Protein AF-A0A499UWU7-F1 (afdb_monomer_lite)

Foldseek 3Di:
DVVVCVVQVQQEEFEADDPVCVVVCVCPDPSHHYHYDVDGVRSVVVQVVVCVVPVGHYHYDYDPDDDNDPCPVPDDDPDDDDDD

Secondary structure (DSSP, 8-state):
-HHHHHHTT--EEEEE--TTTGGGGTT--TT-EEEE-SSHHHHHHHHHHHHHHHTS--EEEE--SS-----TTS---SS-----

Radius of gyration: 15.0 Å; chains: 1; bounding box: 30×26×45 Å

Structure (mmCIF, N/CA/C/O backbone):
data_AF-A0A499UWU7-F1
#
_entry.id   AF-A0A499UWU7-F1
#
loop_
_atom_site.group_PDB
_atom_site.id
_atom_site.type_symbol
_atom_site.label_atom_id
_atom_site.label_alt_id
_atom_site.label_comp_id
_atom_site.label_asym_id
_atom_site.label_entity_id
_atom_site.label_seq_id
_atom_site.pdbx_PDB_ins_code
_atom_site.Cartn_x
_atom_site.Cartn_y
_atom_site.Cartn_z
_atom_site.occupancy
_atom_site.B_iso_or_equiv
_atom_site.auth_seq_id
_atom_site.auth_comp_id
_atom_site.auth_asym_id
_atom_site.auth_atom_id
_atom_site.pdbx_PDB_model_num
ATOM 1 N N . MET A 1 1 ? 6.393 -13.251 -0.533 1.00 82.25 1 MET A N 1
ATOM 2 C CA . MET A 1 1 ? 6.024 -11.949 0.066 1.00 82.25 1 MET A CA 1
ATOM 3 C C . MET A 1 1 ? 4.595 -11.550 -0.292 1.00 82.25 1 MET A C 1
ATOM 5 O O . MET A 1 1 ? 3.757 -11.598 0.593 1.00 82.25 1 MET A O 1
ATOM 9 N N . LEU A 1 2 ? 4.282 -11.245 -1.559 1.00 85.38 2 LEU A N 1
ATOM 10 C CA . LEU A 1 2 ? 2.954 -10.742 -1.957 1.00 85.38 2 LEU A CA 1
ATOM 11 C C . LEU A 1 2 ? 1.791 -11.685 -1.600 1.00 85.38 2 LEU A C 1
ATOM 13 O O . LEU A 1 2 ? 0.743 -11.217 -1.179 1.00 85.38 2 LEU A O 1
ATOM 17 N N . ALA A 1 3 ? 1.988 -13.007 -1.653 1.00 87.88 3 ALA A N 1
ATOM 18 C CA . ALA A 1 3 ? 0.976 -13.972 -1.208 1.00 87.88 3 ALA A CA 1
ATOM 19 C C . ALA A 1 3 ? 0.600 -13.825 0.283 1.00 87.88 3 ALA A C 1
ATOM 21 O O . ALA A 1 3 ? -0.578 -13.884 0.626 1.00 87.88 3 ALA A O 1
ATOM 22 N N . LEU A 1 4 ? 1.582 -13.575 1.159 1.00 87.94 4 LEU A N 1
ATOM 23 C CA . LEU A 1 4 ? 1.335 -13.304 2.579 1.00 87.94 4 LEU A CA 1
ATOM 24 C C . LEU A 1 4 ? 0.601 -11.973 2.746 1.00 87.94 4 LEU A C 1
ATOM 26 O O . LEU A 1 4 ? -0.405 -11.916 3.441 1.00 87.94 4 LEU A O 1
ATOM 30 N N . CYS A 1 5 ? 1.070 -10.928 2.060 1.00 90.25 5 CYS A N 1
ATOM 31 C CA . CYS A 1 5 ? 0.434 -9.615 2.087 1.00 90.25 5 CYS A CA 1
ATOM 32 C C . CYS A 1 5 ? -1.030 -9.685 1.642 1.00 90.25 5 CYS A C 1
ATOM 34 O O . CYS A 1 5 ? -1.889 -9.086 2.281 1.00 90.25 5 CYS A O 1
ATOM 36 N N . ARG A 1 6 ? -1.335 -10.483 0.615 1.00 92.00 6 ARG A N 1
ATOM 37 C CA . ARG A 1 6 ? -2.704 -10.731 0.157 1.00 92.00 6 ARG A CA 1
ATOM 38 C C . ARG A 1 6 ? -3.532 -11.434 1.232 1.00 92.00 6 ARG A C 1
ATOM 40 O O . ARG A 1 6 ? -4.627 -10.977 1.539 1.00 92.00 6 ARG A O 1
ATOM 47 N N . ALA A 1 7 ? -2.996 -12.488 1.849 1.00 92.19 7 ALA A N 1
ATOM 48 C CA . ALA A 1 7 ? -3.679 -13.225 2.915 1.00 92.19 7 ALA A CA 1
ATOM 49 C C . ALA A 1 7 ? -3.990 -12.355 4.148 1.00 92.19 7 ALA A C 1
ATOM 51 O O . ALA A 1 7 ? -4.996 -12.570 4.817 1.00 92.19 7 ALA A O 1
ATOM 52 N N . THR A 1 8 ? -3.161 -11.349 4.430 1.00 89.94 8 THR A N 1
ATOM 53 C CA . THR A 1 8 ? -3.350 -10.413 5.550 1.00 89.94 8 THR A CA 1
ATOM 54 C C . THR A 1 8 ? -4.045 -9.105 5.150 1.00 89.94 8 THR A C 1
ATOM 56 O O . THR A 1 8 ? -4.157 -8.198 5.972 1.00 89.94 8 THR A O 1
ATOM 59 N N . GLY A 1 9 ? -4.482 -8.961 3.893 1.00 89.81 9 GLY A N 1
ATOM 60 C CA . GLY A 1 9 ? -5.137 -7.748 3.387 1.00 89.81 9 GLY A CA 1
ATOM 61 C C . GLY A 1 9 ? -4.222 -6.521 3.240 1.00 89.81 9 GLY A C 1
ATOM 62 O O . GLY A 1 9 ? -4.713 -5.399 3.148 1.00 89.81 9 GLY A O 1
ATOM 63 N N . MET A 1 10 ? -2.901 -6.711 3.216 1.00 92.88 10 MET A N 1
ATOM 64 C CA . MET A 1 10 ? -1.902 -5.675 2.937 1.00 92.88 10 MET A CA 1
ATOM 65 C C . MET A 1 10 ? -1.737 -5.490 1.421 1.00 92.88 10 MET A C 1
ATOM 67 O O . MET A 1 10 ? -0.719 -5.873 0.850 1.00 92.88 10 MET A O 1
ATOM 71 N N . THR A 1 11 ? -2.747 -4.935 0.754 1.00 94.69 11 THR A N 1
ATOM 72 C CA . THR A 1 11 ? -2.755 -4.748 -0.711 1.00 94.69 11 THR A CA 1
ATOM 73 C C . THR A 1 11 ? -2.195 -3.397 -1.167 1.00 94.69 11 THR A C 1
ATOM 75 O O . THR A 1 11 ? -2.067 -3.158 -2.365 1.00 94.69 11 THR A O 1
ATOM 78 N N . THR A 1 12 ? -1.813 -2.517 -0.237 1.00 95.31 12 THR A N 1
ATOM 79 C CA . THR A 1 12 ? -1.151 -1.237 -0.537 1.00 95.31 12 THR A CA 1
ATOM 80 C C . THR A 1 12 ? 0.294 -1.269 -0.048 1.00 95.31 12 THR A C 1
ATOM 82 O O . THR A 1 12 ? 0.549 -1.525 1.130 1.00 95.31 12 THR A O 1
ATOM 85 N N . VAL A 1 13 ? 1.231 -0.982 -0.948 1.00 93.69 13 VAL A N 1
ATOM 86 C CA . VAL A 1 13 ? 2.667 -0.880 -0.677 1.00 93.69 13 VAL A CA 1
ATOM 87 C C . VAL A 1 13 ? 3.101 0.568 -0.842 1.00 93.69 13 VAL A C 1
ATOM 89 O O . VAL A 1 13 ? 2.842 1.176 -1.876 1.00 93.69 13 VAL A O 1
ATOM 92 N N . PHE A 1 14 ? 3.767 1.115 0.168 1.00 95.25 14 PHE A N 1
ATOM 93 C CA . PHE A 1 14 ? 4.307 2.474 0.148 1.00 95.25 14 PHE A CA 1
ATOM 94 C C . PHE A 1 14 ? 5.816 2.418 -0.033 1.00 95.25 14 PHE A C 1
ATOM 96 O O . PHE A 1 14 ? 6.457 1.527 0.521 1.00 95.25 14 PHE A O 1
ATOM 103 N N . GLY A 1 15 ? 6.415 3.361 -0.749 1.00 93.19 15 GLY A N 1
ATOM 104 C CA . GLY A 1 15 ? 7.869 3.345 -0.833 1.00 93.19 15 GLY A CA 1
ATOM 105 C C . GLY A 1 15 ? 8.499 4.409 -1.703 1.00 93.19 15 GLY A C 1
ATOM 106 O O . GLY A 1 15 ? 7.817 5.071 -2.480 1.00 93.19 15 GLY A O 1
ATOM 107 N N . ASN A 1 16 ? 9.819 4.509 -1.592 1.00 90.94 16 ASN A N 1
ATOM 108 C CA . ASN A 1 16 ? 10.686 5.280 -2.475 1.00 90.94 16 ASN A CA 1
ATOM 109 C C . ASN A 1 16 ? 11.658 4.298 -3.138 1.00 90.94 16 ASN A C 1
ATOM 111 O O . ASN A 1 16 ? 12.443 3.655 -2.441 1.00 90.94 16 ASN A O 1
ATOM 115 N N . LEU A 1 17 ? 11.539 4.111 -4.452 1.00 80.81 17 LEU A N 1
ATOM 116 C CA . LEU A 1 17 ? 12.300 3.094 -5.183 1.00 80.81 17 LEU A CA 1
ATOM 117 C C . LEU A 1 17 ? 13.597 3.674 -5.707 1.00 80.81 17 LEU A C 1
ATOM 119 O O . LEU A 1 17 ? 13.587 4.721 -6.351 1.00 80.81 17 LEU A O 1
ATOM 123 N N . GLY A 1 18 ? 14.675 2.916 -5.552 1.00 77.31 18 GLY A N 1
ATOM 124 C CA . GLY A 1 18 ? 15.866 3.079 -6.359 1.00 77.31 18 GLY A CA 1
ATOM 125 C C . GLY A 1 18 ? 16.002 1.942 -7.364 1.00 77.31 18 GLY A C 1
ATOM 126 O O . GLY A 1 18 ? 15.124 1.095 -7.560 1.00 77.31 18 GLY A O 1
ATOM 127 N N . SER A 1 19 ? 17.133 1.935 -8.058 1.00 75.00 19 SER A N 1
ATOM 128 C CA . SER A 1 19 ? 17.392 1.002 -9.158 1.00 75.00 19 SER A CA 1
ATOM 129 C C . SER A 1 19 ? 17.478 -0.465 -8.710 1.00 75.00 19 SER A C 1
ATOM 131 O O . SER A 1 19 ? 17.203 -1.368 -9.503 1.00 75.00 19 SER A O 1
ATOM 133 N N . THR A 1 20 ? 17.815 -0.723 -7.445 1.00 75.50 20 THR A N 1
ATOM 134 C CA . THR A 1 20 ? 17.956 -2.070 -6.872 1.00 75.50 20 THR A CA 1
ATOM 135 C C . THR A 1 20 ? 16.618 -2.756 -6.606 1.00 75.50 20 THR A C 1
ATOM 137 O O . THR A 1 20 ? 16.540 -3.985 -6.662 1.00 75.50 20 THR A O 1
ATOM 140 N N . GLU A 1 21 ? 15.545 -1.996 -6.391 1.00 79.50 21 GLU A N 1
ATOM 141 C CA . GLU A 1 21 ? 14.225 -2.533 -6.049 1.00 79.50 21 GLU A CA 1
ATOM 142 C C . GLU A 1 21 ? 13.342 -2.789 -7.278 1.00 79.50 21 GLU A C 1
ATOM 144 O O . GLU A 1 21 ? 12.295 -3.421 -7.158 1.00 79.50 21 GLU A O 1
ATOM 149 N N . LEU A 1 22 ? 13.768 -2.397 -8.485 1.00 79.62 22 LEU A N 1
ATOM 150 C CA . LEU A 1 22 ? 12.982 -2.562 -9.720 1.00 79.62 22 LEU A CA 1
ATOM 151 C C . LEU A 1 22 ? 12.578 -4.017 -10.007 1.00 79.62 22 LEU A C 1
ATOM 153 O O . LEU A 1 22 ? 11.551 -4.269 -10.636 1.00 79.62 22 LEU A O 1
ATOM 157 N N . ARG A 1 23 ? 13.341 -5.000 -9.510 1.00 81.62 23 ARG A N 1
ATOM 158 C CA . ARG A 1 23 ? 12.983 -6.425 -9.632 1.00 81.62 23 ARG A CA 1
ATOM 159 C C . ARG A 1 23 ? 11.674 -6.779 -8.920 1.00 81.62 23 ARG A C 1
ATOM 161 O O . ARG A 1 23 ? 11.036 -7.743 -9.326 1.00 81.62 23 ARG A O 1
ATOM 168 N N . MET A 1 24 ? 11.261 -6.009 -7.911 1.00 81.56 24 MET A N 1
ATOM 169 C CA . MET A 1 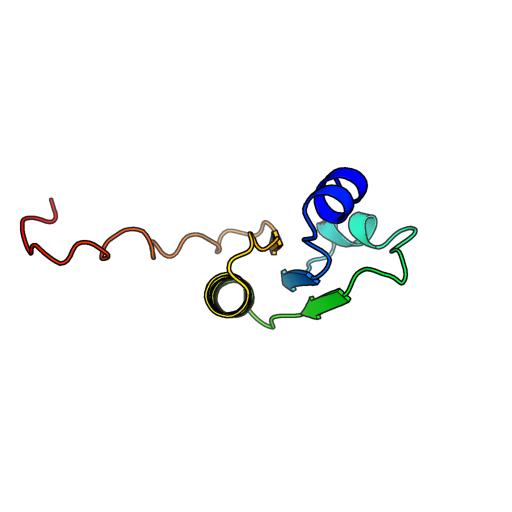24 ? 9.992 -6.191 -7.197 1.00 81.56 24 MET A CA 1
ATOM 170 C C . MET A 1 24 ? 8.767 -5.933 -8.085 1.00 81.56 24 MET A C 1
ATOM 172 O O . MET A 1 24 ? 7.702 -6.474 -7.808 1.00 81.56 24 MET A O 1
ATOM 176 N N . PHE A 1 25 ? 8.917 -5.147 -9.155 1.00 84.19 25 PHE A N 1
ATOM 177 C CA . PHE A 1 25 ? 7.831 -4.824 -10.089 1.00 84.19 25 PHE A CA 1
ATOM 178 C C . PHE A 1 25 ? 7.673 -5.825 -11.225 1.00 84.19 25 PHE A C 1
ATOM 180 O O . PHE A 1 25 ? 6.739 -5.710 -12.019 1.00 84.19 25 PHE A O 1
ATOM 187 N N . ARG A 1 26 ? 8.573 -6.807 -11.324 1.00 85.00 26 ARG A N 1
ATOM 188 C CA . ARG A 1 26 ? 8.388 -7.893 -12.278 1.00 85.00 26 ARG A CA 1
ATOM 189 C C . ARG A 1 26 ? 7.152 -8.685 -11.854 1.00 85.00 26 ARG A C 1
ATOM 191 O O . ARG A 1 26 ? 7.104 -9.175 -10.730 1.00 85.00 26 ARG A O 1
ATOM 198 N N 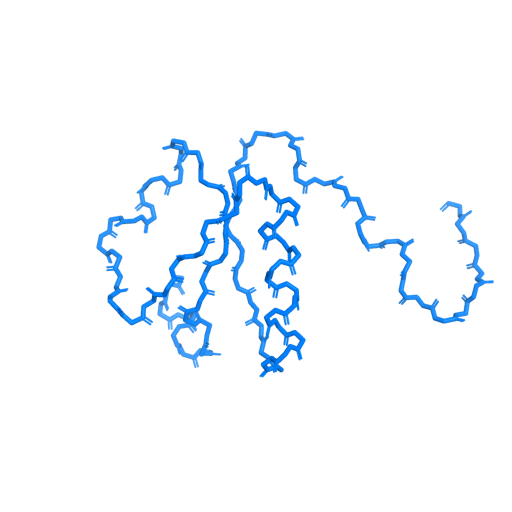. ASP A 1 27 ? 6.178 -8.773 -12.754 1.00 87.56 27 ASP A N 1
ATOM 199 C CA . ASP A 1 27 ? 4.892 -9.439 -12.525 1.00 87.56 27 ASP A CA 1
ATOM 200 C C . ASP A 1 27 ? 4.088 -8.816 -11.367 1.00 87.56 27 ASP A C 1
ATOM 202 O O . ASP A 1 27 ? 3.491 -9.519 -10.547 1.00 87.56 27 ASP A O 1
ATOM 206 N N . TRP A 1 28 ? 4.089 -7.475 -11.283 1.00 90.56 28 TRP A N 1
ATOM 207 C CA . TRP A 1 28 ? 3.312 -6.759 -10.272 1.00 90.56 28 TRP A CA 1
ATOM 208 C C . TRP A 1 28 ? 1.814 -7.054 -10.424 1.00 90.56 28 TRP A C 1
ATOM 210 O O . TRP A 1 28 ? 1.246 -6.812 -11.492 1.00 90.56 28 TRP A O 1
ATOM 220 N N . PRO A 1 29 ? 1.156 -7.559 -9.373 1.00 92.25 29 PRO A N 1
ATOM 221 C CA . PRO A 1 29 ? -0.217 -7.999 -9.486 1.00 92.25 29 PRO A CA 1
ATOM 222 C C . PRO A 1 29 ? -1.184 -6.808 -9.435 1.00 92.25 29 PRO A C 1
ATOM 224 O O . PRO A 1 29 ? -1.016 -5.862 -8.668 1.00 92.25 29 PRO A O 1
ATOM 227 N N . GLU A 1 30 ? -2.224 -6.872 -10.258 1.00 93.06 30 GLU A N 1
ATOM 228 C CA . GLU A 1 30 ? -3.221 -5.813 -10.462 1.00 93.06 30 GLU A CA 1
ATOM 229 C C . GLU A 1 30 ? -4.097 -5.516 -9.229 1.00 93.06 30 GLU A C 1
ATOM 231 O O . GLU A 1 30 ? -4.640 -4.419 -9.100 1.00 93.06 30 GLU A O 1
ATOM 236 N N . ASP A 1 31 ? -4.174 -6.447 -8.273 1.00 94.12 31 ASP A N 1
ATOM 237 C CA . ASP A 1 31 ? -4.843 -6.255 -6.982 1.00 94.12 31 ASP A CA 1
ATOM 238 C C . ASP A 1 31 ? -3.973 -5.540 -5.931 1.00 94.12 31 ASP A C 1
ATOM 240 O O . ASP A 1 31 ? -4.453 -5.260 -4.829 1.00 94.12 31 ASP A O 1
ATOM 244 N N . PHE A 1 32 ? -2.713 -5.217 -6.252 1.00 94.44 32 PHE A N 1
ATOM 245 C CA . PHE A 1 32 ? -1.823 -4.449 -5.383 1.00 94.44 32 PHE A CA 1
ATOM 246 C C . PHE A 1 32 ? -1.624 -3.022 -5.884 1.00 94.44 32 PHE A C 1
ATOM 248 O O . PHE A 1 32 ? -1.303 -2.771 -7.045 1.00 94.44 32 PHE A O 1
ATOM 255 N N . ARG A 1 33 ? -1.701 -2.065 -4.960 1.00 94.31 33 ARG A N 1
ATOM 256 C CA . ARG A 1 33 ? -1.394 -0.659 -5.219 1.00 94.31 33 ARG A CA 1
ATOM 257 C C . ARG A 1 33 ? 0.001 -0.323 -4.719 1.00 94.31 33 ARG A C 1
ATOM 259 O O . ARG A 1 33 ? 0.305 -0.569 -3.556 1.00 94.3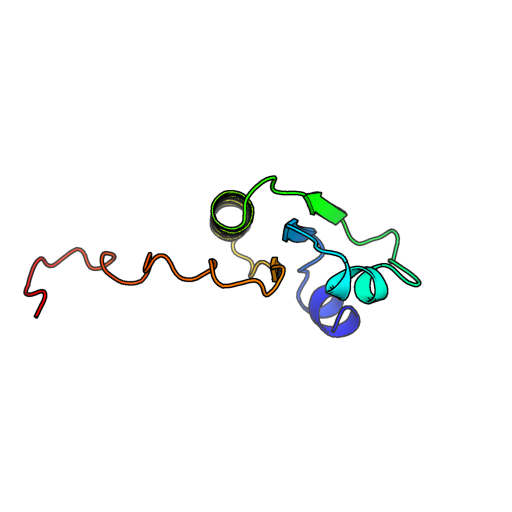1 33 ARG A O 1
ATOM 266 N N . TYR A 1 34 ? 0.807 0.311 -5.563 1.00 92.94 34 TYR A N 1
ATOM 267 C CA . TYR A 1 34 ? 2.053 0.941 -5.142 1.00 92.94 34 TYR A CA 1
ATOM 268 C C . TYR A 1 34 ? 1.872 2.460 -5.024 1.00 92.94 34 TYR A C 1
ATOM 270 O O . TYR A 1 34 ? 1.407 3.103 -5.964 1.00 92.94 34 TYR A O 1
ATOM 278 N N . VAL A 1 35 ? 2.225 3.034 -3.874 1.00 95.50 35 VAL A N 1
ATOM 279 C CA . VAL A 1 35 ? 2.171 4.476 -3.603 1.00 95.50 35 VAL A CA 1
ATOM 280 C C . VAL A 1 35 ? 3.594 4.994 -3.444 1.00 95.50 35 VAL A C 1
ATOM 282 O O . VAL A 1 35 ? 4.278 4.693 -2.464 1.00 95.50 35 VAL A O 1
ATOM 285 N N . LEU A 1 36 ? 4.032 5.782 -4.424 1.00 92.94 36 LEU A N 1
ATOM 286 C CA . LEU A 1 36 ? 5.361 6.379 -4.441 1.00 92.94 36 LEU A CA 1
ATOM 287 C C . LEU A 1 36 ? 5.429 7.564 -3.468 1.00 92.94 36 LEU A C 1
ATOM 289 O O . LEU A 1 36 ? 4.686 8.534 -3.604 1.00 92.94 36 LEU A O 1
ATOM 293 N N . GLY A 1 37 ? 6.342 7.491 -2.504 1.00 91.56 37 GLY A N 1
ATOM 294 C CA . GLY A 1 37 ? 6.804 8.638 -1.730 1.00 91.56 37 GLY A CA 1
ATOM 295 C C . GLY A 1 37 ? 8.082 9.191 -2.351 1.00 91.56 37 GLY A C 1
ATOM 296 O O . GLY A 1 37 ? 8.985 8.425 -2.667 1.00 91.56 37 GLY A O 1
ATOM 297 N N . LEU A 1 38 ? 8.167 10.514 -2.507 1.00 89.69 38 LEU A N 1
ATOM 298 C CA . LEU A 1 38 ? 9.358 11.180 -3.054 1.00 89.69 38 LEU A CA 1
ATOM 299 C C . LEU A 1 38 ? 10.578 11.083 -2.116 1.00 89.69 38 LEU A C 1
ATOM 301 O O . LEU A 1 38 ? 11.710 11.249 -2.555 1.00 89.69 38 LEU A O 1
ATOM 305 N N . GLN A 1 39 ? 10.325 10.829 -0.831 1.00 89.56 39 GLN A N 1
ATOM 306 C CA . GLN A 1 39 ? 11.325 10.632 0.211 1.00 89.56 39 GLN A CA 1
ATOM 307 C C . GLN A 1 39 ? 10.868 9.502 1.142 1.00 89.56 39 GLN A C 1
ATOM 309 O O . GLN A 1 39 ? 9.667 9.273 1.329 1.00 89.56 39 GLN A O 1
ATOM 314 N N . GLU A 1 40 ? 11.815 8.812 1.767 1.00 88.88 40 GLU A N 1
ATOM 315 C CA . GLU A 1 40 ? 11.593 7.634 2.612 1.00 88.88 40 GLU A CA 1
ATOM 316 C C . GLU A 1 40 ? 10.701 7.978 3.803 1.00 88.88 40 GLU A C 1
ATOM 318 O O . GLU A 1 40 ? 9.761 7.244 4.108 1.00 88.88 40 GLU A O 1
ATOM 323 N N . SER A 1 41 ? 10.923 9.137 4.433 1.00 91.06 41 SER A N 1
ATOM 324 C CA . SER A 1 41 ? 10.102 9.586 5.562 1.00 91.06 41 SER A CA 1
ATOM 325 C C . SER A 1 41 ? 8.646 9.815 5.152 1.00 91.06 41 SER A C 1
ATOM 327 O O . SER A 1 41 ? 7.733 9.483 5.905 1.00 91.06 41 SER A O 1
ATOM 329 N N . THR A 1 42 ? 8.413 10.301 3.928 1.00 93.25 42 THR A N 1
ATOM 330 C CA . THR A 1 42 ? 7.063 10.497 3.389 1.00 93.25 42 THR A CA 1
ATOM 331 C C . THR A 1 42 ? 6.390 9.150 3.143 1.00 93.25 42 THR A C 1
ATOM 333 O O . THR A 1 42 ? 5.235 8.968 3.523 1.00 93.25 42 THR A O 1
ATOM 336 N N . ALA A 1 43 ? 7.110 8.175 2.577 1.00 93.12 43 ALA A N 1
ATOM 337 C CA . ALA A 1 43 ? 6.596 6.817 2.398 1.00 93.12 43 ALA A CA 1
ATOM 338 C C . ALA A 1 43 ? 6.228 6.154 3.738 1.00 93.12 43 ALA A C 1
ATOM 340 O O . ALA A 1 43 ? 5.151 5.568 3.862 1.00 93.12 43 ALA A O 1
ATOM 341 N N . VAL A 1 44 ? 7.078 6.303 4.760 1.00 94.56 44 VAL A N 1
ATOM 342 C CA . VAL A 1 44 ? 6.823 5.793 6.117 1.00 94.56 44 VAL A CA 1
ATOM 343 C C . VAL A 1 44 ? 5.625 6.493 6.761 1.00 94.56 44 VAL A C 1
ATOM 345 O O . VAL A 1 44 ? 4.755 5.822 7.314 1.00 94.56 44 VAL A O 1
ATOM 348 N N . ALA A 1 45 ? 5.530 7.821 6.661 1.00 95.62 45 ALA A N 1
ATOM 349 C CA . ALA A 1 45 ? 4.416 8.586 7.219 1.00 95.62 45 ALA A CA 1
ATOM 350 C C . ALA A 1 45 ? 3.073 8.212 6.568 1.00 95.62 45 ALA A C 1
ATOM 352 O O . ALA A 1 45 ? 2.080 8.018 7.271 1.00 95.62 45 ALA A O 1
ATOM 353 N N . MET A 1 46 ? 3.042 8.038 5.240 1.00 96.50 46 MET A N 1
ATOM 354 C CA . MET A 1 46 ? 1.851 7.561 4.529 1.00 96.50 46 MET A CA 1
ATOM 355 C C . MET A 1 46 ? 1.433 6.164 4.997 1.00 96.50 46 MET A C 1
ATOM 357 O O . MET A 1 46 ? 0.252 5.932 5.259 1.00 96.50 46 MET A O 1
ATOM 361 N N . ALA A 1 47 ? 2.390 5.247 5.153 1.00 96.19 47 ALA A N 1
ATOM 362 C CA . ALA A 1 47 ? 2.113 3.896 5.625 1.00 96.19 47 ALA A CA 1
ATOM 363 C C . ALA A 1 47 ? 1.601 3.871 7.071 1.00 96.19 47 ALA A C 1
ATOM 365 O O . ALA A 1 47 ? 0.653 3.146 7.370 1.00 96.19 47 ALA A O 1
ATOM 366 N N . ALA A 1 48 ? 2.177 4.693 7.953 1.00 95.94 48 ALA A N 1
ATOM 367 C CA . ALA A 1 48 ? 1.709 4.855 9.325 1.00 95.94 48 ALA A CA 1
ATOM 368 C C . ALA A 1 48 ? 0.270 5.392 9.365 1.00 95.94 48 ALA A C 1
ATOM 370 O O . ALA A 1 48 ? -0.587 4.807 10.027 1.00 95.94 48 ALA A O 1
ATOM 371 N N . GLY A 1 49 ? -0.028 6.449 8.602 1.00 96.62 49 GLY A N 1
ATOM 372 C CA . GLY A 1 49 ? -1.385 6.988 8.486 1.00 96.62 49 GLY A CA 1
ATOM 373 C C . GLY A 1 49 ? -2.381 5.963 7.935 1.00 96.62 49 GLY A C 1
ATOM 374 O O . GLY A 1 49 ? -3.479 5.816 8.471 1.00 96.62 49 GLY A O 1
ATOM 375 N N . HIS A 1 50 ? -1.985 5.193 6.919 1.00 95.88 50 HIS A N 1
ATOM 376 C CA . HIS A 1 50 ? -2.801 4.109 6.372 1.00 95.88 50 HIS A CA 1
ATOM 377 C C . HIS A 1 50 ? -3.067 3.011 7.408 1.00 95.88 50 HIS A C 1
ATOM 379 O O . HIS A 1 50 ? -4.202 2.551 7.534 1.00 95.88 50 HIS A O 1
ATOM 385 N N . ALA A 1 51 ? -2.054 2.598 8.172 1.00 95.69 51 ALA A N 1
ATOM 386 C CA . ALA A 1 51 ? -2.212 1.589 9.214 1.00 95.69 51 ALA A CA 1
ATOM 387 C C . ALA A 1 51 ? -3.171 2.056 10.319 1.00 95.69 51 ALA A C 1
ATOM 389 O O . ALA A 1 51 ? -4.089 1.325 10.692 1.00 95.69 51 ALA A O 1
ATOM 390 N N . LEU A 1 52 ? -3.019 3.306 10.772 1.00 96.50 52 LEU A N 1
ATOM 391 C CA . LEU A 1 52 ? -3.912 3.924 11.753 1.00 96.50 52 LEU A CA 1
ATOM 392 C C . LEU A 1 52 ? -5.351 4.034 11.230 1.00 96.50 52 LEU A C 1
ATOM 394 O O . LEU A 1 52 ? -6.287 3.685 11.942 1.00 96.50 52 LEU A O 1
ATOM 398 N N . GLY A 1 53 ? -5.536 4.477 9.984 1.00 96.44 53 GLY A N 1
ATOM 399 C CA . GLY A 1 53 ? -6.864 4.662 9.394 1.00 96.44 53 GLY A CA 1
ATOM 400 C C . GLY A 1 53 ? -7.592 3.357 9.062 1.00 96.44 53 GLY A C 1
ATOM 401 O O . GLY A 1 53 ? -8.819 3.324 9.054 1.00 96.44 53 GLY A O 1
ATOM 402 N N . THR A 1 54 ? -6.858 2.275 8.790 1.00 93.56 54 THR A N 1
ATOM 403 C CA . THR A 1 54 ? -7.445 0.987 8.374 1.00 93.56 54 THR A CA 1
ATOM 404 C C . THR A 1 54 ? -7.466 -0.074 9.470 1.00 93.56 54 THR A C 1
ATOM 406 O O . THR A 1 54 ? -8.106 -1.114 9.281 1.00 93.56 54 THR A O 1
ATOM 409 N N . GLY A 1 55 ? -6.751 0.148 10.579 1.00 92.06 55 GLY A N 1
ATOM 410 C CA . GLY A 1 55 ? -6.548 -0.842 11.640 1.00 92.06 55 GLY A CA 1
ATOM 411 C C . GLY A 1 55 ? -5.770 -2.082 11.181 1.00 92.06 55 GLY A C 1
A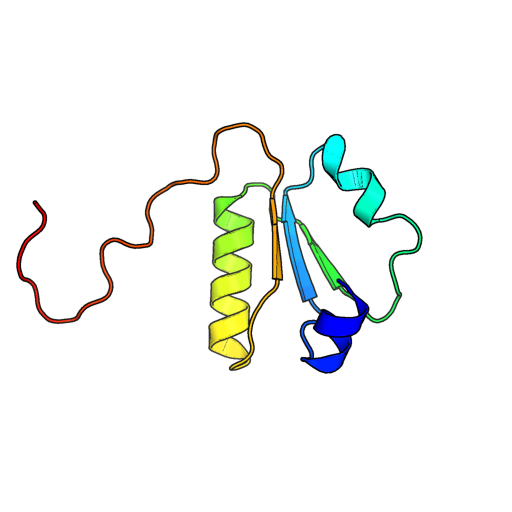TOM 412 O O . GLY A 1 55 ? -5.876 -3.138 11.800 1.00 92.06 55 GLY A O 1
ATOM 413 N N . ARG A 1 56 ? -5.033 -1.989 10.067 1.00 89.44 56 ARG A N 1
ATOM 414 C CA . ARG A 1 56 ? -4.270 -3.090 9.462 1.00 89.44 56 ARG A CA 1
ATOM 415 C C . ARG A 1 56 ? -2.790 -2.744 9.411 1.00 89.44 56 ARG A C 1
ATOM 417 O O . ARG A 1 56 ? -2.415 -1.577 9.376 1.00 89.44 56 ARG A O 1
ATOM 424 N N . ALA A 1 57 ? -1.941 -3.764 9.357 1.00 92.56 57 ALA A N 1
ATOM 425 C CA . ALA A 1 57 ? -0.529 -3.559 9.059 1.00 92.56 57 ALA A CA 1
ATOM 426 C C . ALA A 1 57 ? -0.351 -2.923 7.663 1.00 92.56 57 ALA A C 1
ATOM 428 O O . ALA A 1 57 ? -1.174 -3.124 6.768 1.00 92.56 57 ALA A O 1
ATOM 429 N N . ALA A 1 58 ? 0.730 -2.165 7.477 1.00 93.25 58 ALA A N 1
ATOM 430 C CA . ALA A 1 58 ? 1.102 -1.564 6.199 1.00 93.25 58 ALA A CA 1
ATOM 431 C C . ALA A 1 58 ? 2.503 -2.031 5.783 1.00 93.25 58 ALA A C 1
ATOM 433 O O . ALA A 1 58 ? 3.383 -2.189 6.631 1.00 93.25 58 ALA A O 1
ATOM 434 N N . LEU A 1 59 ? 2.708 -2.246 4.480 1.00 92.81 59 LEU A N 1
ATOM 435 C CA . LEU A 1 59 ? 4.005 -2.624 3.921 1.00 92.81 59 LEU A CA 1
ATOM 436 C C . LEU A 1 59 ? 4.725 -1.388 3.371 1.00 92.81 59 LEU A C 1
ATOM 438 O O . LEU A 1 59 ? 4.152 -0.646 2.571 1.00 92.81 59 LEU A O 1
ATOM 442 N N . VAL A 1 60 ? 5.993 -1.214 3.755 1.00 92.69 60 VAL A N 1
ATOM 443 C CA . VAL A 1 60 ? 6.875 -0.162 3.231 1.00 92.69 60 VAL A CA 1
ATOM 444 C C . VAL A 1 60 ? 8.085 -0.792 2.547 1.00 92.69 60 VAL A C 1
ATOM 446 O O . VAL A 1 60 ? 8.731 -1.666 3.121 1.00 92.69 60 VAL A O 1
ATOM 449 N N . SER A 1 61 ? 8.386 -0.355 1.327 1.00 89.31 61 SER A N 1
ATOM 450 C CA . SER A 1 61 ? 9.578 -0.723 0.560 1.00 89.31 61 SER A CA 1
ATOM 451 C C . SER A 1 61 ? 10.474 0.508 0.422 1.00 89.31 61 SER A C 1
ATOM 453 O O . SER A 1 61 ? 10.042 1.529 -0.103 1.00 89.31 61 SER A O 1
ATOM 455 N N . LEU A 1 62 ? 11.698 0.450 0.943 1.00 86.00 62 LEU A N 1
ATOM 456 C CA . LEU A 1 62 ? 12.627 1.583 0.946 1.00 86.00 62 LEU A CA 1
ATOM 457 C C . LEU A 1 62 ? 13.898 1.212 0.191 1.00 86.00 62 LEU A C 1
ATOM 459 O O . LEU A 1 62 ? 14.410 0.102 0.351 1.00 86.00 62 LEU A O 1
ATOM 463 N N . HIS A 1 63 ? 14.409 2.154 -0.598 1.00 83.38 63 HIS A N 1
ATOM 464 C CA . HIS A 1 63 ? 15.704 2.026 -1.244 1.00 83.38 63 HIS A CA 1
ATOM 465 C C . HIS A 1 63 ? 16.837 2.095 -0.217 1.00 83.38 63 HIS A C 1
ATOM 467 O O . HIS A 1 63 ? 16.915 3.025 0.589 1.00 83.38 63 HIS A O 1
ATOM 473 N N . SER A 1 64 ? 17.736 1.107 -0.234 1.00 65.62 64 SER A N 1
ATOM 474 C CA . SER A 1 64 ? 18.894 1.103 0.661 1.00 65.62 64 SER A CA 1
ATOM 475 C C . SER A 1 64 ? 20.025 1.956 0.085 1.00 65.62 64 SER A C 1
ATOM 477 O O . SER A 1 64 ? 20.945 1.457 -0.557 1.00 65.62 64 SER A O 1
ATOM 479 N N . ALA A 1 65 ? 19.956 3.253 0.368 1.00 47.91 65 ALA A N 1
ATOM 480 C CA . ALA A 1 65 ? 21.091 4.164 0.357 1.00 47.91 65 ALA A CA 1
ATOM 481 C C . ALA A 1 65 ? 21.038 5.010 1.641 1.00 47.91 65 ALA A C 1
ATOM 483 O O . ALA A 1 65 ? 20.485 6.094 1.666 1.00 47.91 65 ALA A O 1
ATOM 484 N N . GLY A 1 66 ? 21.546 4.472 2.754 1.00 49.81 66 GLY A N 1
ATOM 485 C CA . GLY A 1 66 ? 22.042 5.256 3.898 1.00 49.81 66 GLY A CA 1
ATOM 486 C C . GLY A 1 66 ? 21.098 6.132 4.748 1.00 49.81 66 GLY A C 1
ATOM 487 O O . GLY A 1 66 ? 21.521 6.502 5.838 1.00 49.81 66 GLY A O 1
ATOM 488 N N . GLU A 1 67 ? 19.861 6.450 4.353 1.00 53.38 67 GLU A N 1
ATOM 489 C CA . GLU A 1 67 ? 19.096 7.547 4.997 1.00 53.38 67 GLU A CA 1
ATOM 490 C C . GLU A 1 67 ? 17.763 7.180 5.682 1.00 53.38 67 GLU A C 1
ATOM 492 O O . GLU A 1 67 ? 17.080 8.042 6.230 1.00 53.38 67 GLU A O 1
ATOM 497 N N . SER A 1 68 ? 17.407 5.898 5.794 1.00 48.16 68 SER A N 1
ATOM 498 C CA . SER A 1 68 ? 16.118 5.466 6.386 1.00 48.16 68 SER A CA 1
ATOM 499 C C . SER A 1 68 ? 16.121 5.193 7.900 1.00 48.16 68 SER A C 1
ATOM 501 O O . SER A 1 68 ? 15.430 4.289 8.369 1.00 48.16 68 SER A O 1
ATOM 503 N N . ALA A 1 69 ? 16.872 5.954 8.697 1.00 43.59 69 ALA A N 1
ATOM 504 C CA . ALA A 1 69 ? 16.804 5.851 10.159 1.00 43.59 69 ALA A CA 1
ATOM 505 C C . ALA A 1 69 ? 16.822 7.224 10.842 1.00 43.59 69 ALA A C 1
ATOM 507 O O . ALA A 1 69 ? 17.722 7.541 11.615 1.00 43.59 69 ALA A O 1
ATOM 508 N N . THR A 1 70 ? 15.793 8.041 10.613 1.00 39.78 70 THR A N 1
ATOM 509 C CA . THR A 1 70 ? 15.402 9.022 11.636 1.00 39.78 70 THR A CA 1
ATOM 510 C C . THR A 1 70 ? 14.633 8.264 12.726 1.00 39.78 70 THR A C 1
ATOM 512 O O . THR A 1 70 ? 13.651 7.583 12.415 1.00 39.78 70 THR A O 1
ATOM 515 N N . PRO A 1 71 ? 15.057 8.312 14.001 1.00 35.78 71 PRO A N 1
ATOM 516 C CA . PRO A 1 71 ? 14.444 7.530 15.066 1.00 35.78 71 PRO A CA 1
ATOM 517 C C . PRO A 1 71 ? 13.089 8.136 15.457 1.00 35.78 71 PRO A C 1
ATOM 519 O O . PRO A 1 71 ? 12.981 8.859 16.441 1.00 35.78 71 PRO A O 1
ATOM 522 N N . TRP A 1 72 ? 12.024 7.809 14.722 1.00 37.94 72 TRP A N 1
ATOM 523 C CA . TRP A 1 72 ? 10.653 8.084 15.175 1.00 37.94 72 TRP A CA 1
ATOM 524 C C . TRP A 1 72 ? 10.238 7.175 16.351 1.00 37.94 72 TRP A C 1
ATOM 526 O O . TRP A 1 72 ? 9.221 7.405 16.995 1.00 37.94 72 TRP A O 1
ATOM 536 N N . ALA A 1 73 ? 11.075 6.196 16.711 1.00 41.47 73 ALA A N 1
ATOM 537 C CA . ALA A 1 73 ? 10.884 5.293 17.844 1.00 41.47 73 ALA A CA 1
ATOM 538 C C . ALA A 1 73 ? 11.365 5.850 19.207 1.00 41.47 73 ALA A C 1
ATOM 540 O O . ALA A 1 73 ? 11.674 5.069 20.106 1.00 41.47 73 ALA A O 1
ATOM 541 N N . ARG A 1 74 ? 11.447 7.176 19.404 1.00 36.06 74 ARG A N 1
ATOM 542 C CA . ARG A 1 74 ? 11.825 7.753 20.712 1.00 36.06 74 ARG A CA 1
ATOM 543 C C . ARG A 1 74 ? 10.948 8.917 21.177 1.00 36.06 74 ARG A C 1
ATOM 545 O O . ARG A 1 74 ? 11.480 9.886 21.697 1.00 36.06 74 ARG A O 1
ATOM 552 N N . CYS A 1 75 ? 9.628 8.824 21.007 1.00 32.66 75 CYS A N 1
ATOM 553 C CA . CYS A 1 75 ? 8.657 9.524 21.866 1.00 32.66 75 CYS A CA 1
ATOM 554 C C . CYS A 1 75 ? 7.227 9.059 21.557 1.00 32.66 75 CYS A C 1
ATOM 556 O O . CYS A 1 75 ? 6.489 9.704 20.818 1.00 32.66 75 CYS A O 1
ATOM 558 N N . SER A 1 76 ? 6.818 7.934 22.139 1.00 38.69 76 SER A N 1
ATOM 559 C CA . SER A 1 76 ? 5.401 7.572 22.234 1.00 38.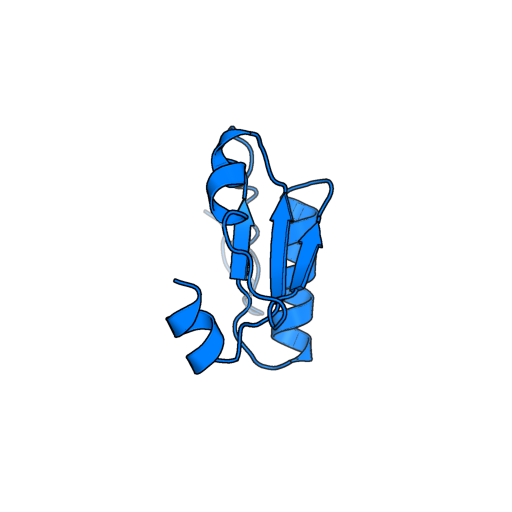69 76 SER A CA 1
ATOM 560 C C . SER A 1 76 ? 5.139 6.776 23.514 1.00 38.69 76 SER A C 1
ATOM 562 O O . SER A 1 76 ? 4.706 5.627 23.481 1.00 38.69 76 SER A O 1
ATOM 564 N N . THR A 1 77 ? 5.421 7.393 24.660 1.00 40.81 77 THR A N 1
ATOM 565 C CA . THR A 1 77 ? 4.786 7.056 25.939 1.00 40.81 77 THR A CA 1
ATOM 566 C C . THR A 1 77 ? 4.245 8.352 26.560 1.00 40.81 77 THR A C 1
ATOM 568 O O . THR A 1 77 ? 4.947 9.363 26.539 1.00 40.81 77 THR A O 1
ATOM 571 N N . PRO A 1 78 ? 3.015 8.376 27.116 1.00 40.50 78 PRO A N 1
ATOM 572 C CA . PRO A 1 78 ? 2.450 9.575 27.754 1.00 40.50 78 PRO A CA 1
ATOM 573 C C . PRO A 1 78 ? 3.118 9.954 29.085 1.00 40.50 78 PRO A C 1
ATOM 575 O O . PRO A 1 78 ? 2.759 10.952 29.701 1.00 40.50 78 PRO A O 1
ATOM 578 N N . THR A 1 79 ? 4.065 9.155 29.570 1.00 48.53 79 THR A N 1
ATOM 579 C CA . THR A 1 79 ? 4.710 9.338 30.869 1.00 48.53 79 THR A CA 1
ATOM 580 C C . THR A 1 79 ? 6.151 9.776 30.646 1.00 48.53 79 THR A C 1
ATOM 582 O O . THR A 1 79 ? 7.033 8.954 30.400 1.00 48.53 79 THR A O 1
ATOM 585 N N . GLY A 1 80 ? 6.359 11.093 30.676 1.00 44.03 80 GLY A N 1
ATOM 586 C CA . GLY A 1 80 ? 7.651 11.747 30.507 1.00 44.03 80 GLY A CA 1
ATOM 587 C C . GLY A 1 80 ? 8.664 11.372 31.586 1.00 44.03 80 GLY A C 1
ATOM 588 O O . GLY A 1 80 ? 8.828 12.096 32.565 1.00 44.03 80 GLY A O 1
ATOM 589 N N . THR A 1 81 ? 9.410 10.295 31.361 1.00 44.38 81 THR A N 1
ATOM 590 C CA . THR A 1 81 ? 10.608 9.999 32.147 1.00 44.38 81 THR A CA 1
ATOM 591 C C . THR A 1 81 ? 11.718 9.443 31.257 1.00 44.38 81 THR A C 1
ATOM 593 O O . THR A 1 81 ? 11.746 8.265 30.926 1.00 44.38 81 THR A O 1
ATOM 596 N N . GLY A 1 82 ? 12.665 10.325 30.924 1.00 34.88 82 GLY A N 1
ATOM 597 C CA . GLY A 1 82 ? 14.082 9.982 30.795 1.00 34.88 82 GLY A CA 1
ATOM 598 C C . GLY A 1 82 ? 14.572 9.462 29.444 1.00 34.88 82 GLY A C 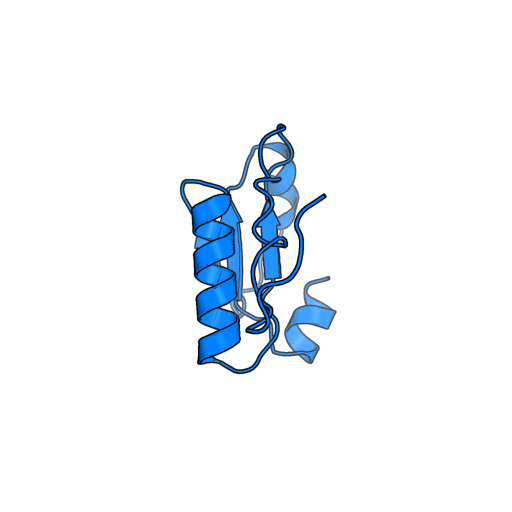1
ATOM 599 O O . GLY A 1 82 ? 14.726 8.261 29.257 1.00 34.88 82 GLY A O 1
ATOM 600 N N . CYS A 1 83 ? 14.990 10.378 28.566 1.00 41.97 83 CYS A N 1
ATOM 601 C CA . CYS A 1 83 ? 16.062 10.087 27.613 1.00 41.97 83 CYS A CA 1
ATOM 602 C C . CYS A 1 83 ? 17.410 10.132 28.348 1.00 41.97 83 CYS A C 1
ATOM 604 O O . CYS A 1 83 ? 17.870 11.206 28.737 1.00 41.97 83 CYS A O 1
ATOM 606 N N . ARG A 1 84 ? 18.037 8.969 28.510 1.00 37.25 84 ARG A N 1
ATOM 607 C CA . ARG A 1 84 ? 19.490 8.828 28.400 1.00 37.25 84 ARG A CA 1
ATOM 608 C C . ARG A 1 84 ? 19.799 8.024 27.137 1.00 37.25 84 ARG A C 1
ATOM 610 O O . ARG A 1 84 ? 18.901 7.282 26.659 1.00 37.25 84 ARG A O 1
#

Organism: NCBI:txid68175

InterPro domains:
  IPR012001 Thiamine pyrophosphate enzyme, N-terminal TPP-binding domain [PF02776] (2-65)
  IPR029061 Thiamin diphosphate-binding fold [SSF52518] (3-66)

pLDDT: mean 78.41, std 21.31, range [32.66, 96.62]

Sequence (84 aa):
MLALCRATGMTTVFGNLGSTELRMFRDWPEDFRYVLGLQESTAVAMAAGHALGTGRAALVSLHSAGESATPWARCSTPTGTGCR